Protein AF-A0A352SU76-F1 (afdb_monomer_lite)

Radius of gyration: 16.76 Å; chains: 1; bounding box: 47×28×44 Å

Structure (mmCIF, N/CA/C/O backbone):
data_AF-A0A352SU76-F1
#
_entry.id   AF-A0A352SU76-F1
#
loop_
_atom_site.group_PDB
_atom_site.id
_atom_site.type_symbol
_atom_site.label_atom_id
_atom_site.label_alt_id
_atom_site.label_comp_id
_atom_site.label_asym_id
_atom_site.label_entity_id
_atom_site.label_seq_id
_atom_site.pdbx_PDB_ins_code
_atom_site.Cartn_x
_atom_site.Cartn_y
_atom_site.Cartn_z
_atom_site.occupancy
_atom_site.B_iso_or_equiv
_atom_site.auth_seq_id
_atom_site.auth_comp_id
_atom_site.auth_asym_id
_atom_site.auth_atom_id
_atom_site.pdbx_PDB_model_num
ATOM 1 N N . MET A 1 1 ? -29.004 -6.407 19.968 1.00 61.44 1 MET A N 1
ATOM 2 C CA . MET A 1 1 ? -27.819 -5.760 19.357 1.00 61.44 1 MET A CA 1
ATOM 3 C C . MET A 1 1 ? -26.682 -5.885 20.354 1.00 61.44 1 MET A C 1
ATOM 5 O O . MET A 1 1 ? -26.986 -5.936 21.534 1.00 61.44 1 MET A O 1
ATOM 9 N N . ALA A 1 2 ? -25.428 -6.019 19.916 1.00 72.12 2 ALA A N 1
ATOM 10 C CA . ALA A 1 2 ? -24.306 -6.039 20.856 1.00 72.12 2 ALA A CA 1
ATOM 11 C C . ALA A 1 2 ? -24.196 -4.675 21.556 1.00 72.12 2 ALA A C 1
ATOM 13 O O . ALA A 1 2 ? -24.300 -3.648 20.885 1.00 72.12 2 ALA A O 1
ATOM 14 N N . ASP A 1 3 ? -23.982 -4.670 22.872 1.00 88.38 3 ASP A N 1
ATOM 15 C CA . ASP A 1 3 ? -23.926 -3.437 23.673 1.00 88.38 3 ASP A CA 1
ATOM 16 C C . ASP A 1 3 ? -22.687 -2.583 23.354 1.00 88.38 3 ASP A C 1
ATOM 18 O O . ASP A 1 3 ? -22.662 -1.381 23.613 1.00 88.38 3 ASP A O 1
ATOM 22 N N . CYS A 1 4 ? -21.651 -3.199 22.775 1.00 93.19 4 CYS A N 1
ATOM 23 C CA . CYS A 1 4 ? -20.417 -2.538 22.380 1.00 93.19 4 CYS A CA 1
ATOM 24 C C . CYS A 1 4 ? -19.657 -3.343 21.315 1.00 93.19 4 CYS A C 1
ATOM 26 O O . CYS A 1 4 ? -19.632 -4.575 21.357 1.00 93.19 4 CYS A O 1
ATOM 28 N N . ILE A 1 5 ? -19.007 -2.650 20.377 1.00 96.06 5 ILE A N 1
ATOM 29 C CA . ILE A 1 5 ? -18.113 -3.245 19.376 1.00 96.06 5 ILE A CA 1
ATOM 30 C C . ILE A 1 5 ? -16.661 -3.149 19.858 1.00 96.06 5 ILE A C 1
ATOM 32 O O . ILE A 1 5 ? -16.142 -2.060 20.100 1.00 96.06 5 ILE A O 1
ATOM 36 N N . ILE A 1 6 ? -15.976 -4.290 19.938 1.00 96.69 6 ILE A N 1
ATOM 37 C CA . ILE A 1 6 ? -14.536 -4.341 20.219 1.00 96.69 6 ILE A CA 1
ATOM 38 C C . ILE A 1 6 ? -13.772 -4.319 18.896 1.00 96.69 6 ILE A C 1
ATOM 40 O O . ILE A 1 6 ? -13.988 -5.168 18.031 1.00 96.69 6 ILE A O 1
ATOM 44 N N . ILE A 1 7 ? -12.852 -3.366 18.747 1.00 96.56 7 ILE A N 1
ATOM 45 C CA . ILE A 1 7 ? -11.987 -3.254 17.571 1.00 96.56 7 ILE A CA 1
ATOM 46 C C . ILE A 1 7 ? -10.574 -3.692 17.946 1.00 96.56 7 ILE A C 1
ATOM 48 O O . ILE A 1 7 ? -9.881 -3.002 18.689 1.00 96.56 7 ILE A O 1
ATOM 52 N N . ILE A 1 8 ? -10.138 -4.821 17.384 1.00 95.62 8 ILE A N 1
ATOM 53 C CA . ILE A 1 8 ? -8.844 -5.456 17.699 1.00 95.62 8 ILE A CA 1
ATOM 54 C C . ILE A 1 8 ? -7.695 -5.082 16.749 1.00 95.62 8 ILE A C 1
ATOM 56 O O . ILE A 1 8 ? -6.619 -5.678 16.778 1.00 95.62 8 ILE A O 1
ATOM 60 N N . ARG A 1 9 ? -7.931 -4.120 15.856 1.00 92.44 9 ARG A N 1
ATOM 61 C CA . ARG A 1 9 ? -6.971 -3.719 14.819 1.00 92.44 9 ARG A CA 1
ATOM 62 C C . ARG A 1 9 ? -5.774 -2.961 15.420 1.00 92.44 9 ARG A C 1
ATOM 64 O O . ARG A 1 9 ? -5.917 -2.380 16.491 1.00 92.44 9 ARG A O 1
ATOM 71 N N . PRO A 1 10 ? -4.621 -2.906 14.728 1.00 90.88 10 PRO A N 1
ATOM 72 C CA . PRO A 1 10 ? -3.516 -2.034 15.125 1.00 90.88 10 PRO A CA 1
ATOM 73 C C . PRO A 1 10 ? -3.914 -0.555 15.169 1.00 90.88 10 PRO A C 1
ATOM 75 O O . PRO A 1 10 ? -4.803 -0.117 14.438 1.00 90.88 10 PRO A O 1
ATOM 78 N N . GLU A 1 11 ? -3.201 0.245 15.956 1.00 91.50 11 GLU A N 1
ATOM 79 C CA . GLU A 1 11 ? -3.289 1.703 15.844 1.00 91.50 11 GLU A CA 1
ATOM 80 C C . GLU A 1 11 ? -2.525 2.222 14.613 1.00 91.50 11 GLU A C 1
ATOM 82 O O . GLU A 1 11 ? -1.559 1.592 14.175 1.00 91.50 11 GLU A O 1
ATOM 87 N N . PRO A 1 12 ? -2.937 3.363 14.026 1.00 90.38 12 PRO A N 1
ATOM 88 C CA . PRO A 1 12 ? -4.084 4.212 14.394 1.00 90.38 12 PRO A CA 1
ATOM 89 C C . PRO A 1 12 ? -5.437 3.732 13.819 1.00 90.38 12 PRO A C 1
ATOM 91 O O . PRO A 1 12 ? -6.427 4.466 13.833 1.00 90.38 12 PRO A O 1
ATOM 94 N N . ASP A 1 13 ? -5.489 2.545 13.206 1.00 90.50 13 ASP A N 1
ATOM 95 C CA . ASP A 1 13 ? -6.679 2.053 12.507 1.00 90.50 13 ASP A CA 1
ATOM 96 C C . ASP A 1 13 ? -7.854 1.813 13.455 1.00 90.50 13 ASP A C 1
ATOM 98 O O . ASP A 1 13 ? -8.978 2.186 13.117 1.00 90.50 13 ASP A O 1
ATOM 102 N N . ALA A 1 14 ? -7.588 1.247 14.634 1.00 94.62 14 ALA A N 1
ATOM 103 C CA . ALA A 1 14 ? -8.609 1.038 15.653 1.00 94.62 14 ALA A CA 1
ATOM 104 C C . ALA A 1 14 ? -9.236 2.359 16.110 1.00 94.62 14 ALA A C 1
ATOM 106 O O . ALA A 1 14 ? -10.461 2.492 16.091 1.00 94.62 14 ALA A O 1
ATOM 107 N N . SER A 1 15 ? -8.418 3.373 16.406 1.00 95.06 15 SER A N 1
ATOM 108 C CA . SER A 1 15 ? -8.910 4.710 16.750 1.00 95.06 15 SER A CA 1
ATOM 109 C C . SER A 1 15 ? -9.753 5.341 15.635 1.00 95.06 15 SER A C 1
ATOM 111 O O . SER A 1 15 ? -10.771 5.981 15.914 1.00 95.06 15 SER A O 1
ATOM 113 N N . ARG A 1 16 ? -9.388 5.145 14.358 1.00 93.25 16 ARG A N 1
ATOM 114 C CA . ARG A 1 16 ? -10.195 5.641 13.226 1.00 93.25 16 ARG A CA 1
ATOM 115 C C . ARG A 1 16 ? -11.554 4.951 13.136 1.00 93.25 16 ARG A C 1
ATOM 117 O O . ARG A 1 16 ? -12.547 5.629 12.875 1.00 93.25 16 ARG A O 1
ATOM 124 N N . ASP A 1 17 ? -11.603 3.642 13.356 1.00 95.06 17 ASP A N 1
ATOM 125 C CA . ASP A 1 17 ? -12.849 2.877 13.318 1.00 95.06 17 ASP A CA 1
ATOM 126 C C . ASP A 1 17 ? -13.771 3.272 14.486 1.00 95.06 17 ASP A C 1
ATOM 128 O O . ASP A 1 17 ? -14.955 3.530 14.265 1.00 95.06 17 ASP A O 1
ATOM 132 N N . VAL A 1 18 ? -13.227 3.441 15.702 1.00 97.00 18 VAL A N 1
ATOM 133 C CA . VAL A 1 18 ? -13.975 3.972 16.861 1.00 97.00 18 VAL A CA 1
ATOM 134 C C . VAL A 1 18 ? -14.535 5.361 16.548 1.00 97.00 18 VAL A C 1
ATOM 136 O O . VAL A 1 18 ? -15.719 5.622 16.761 1.00 97.00 18 VAL A O 1
ATOM 139 N N . ALA A 1 19 ? -13.709 6.260 16.004 1.00 96.50 19 ALA A N 1
ATOM 140 C CA . ALA A 1 19 ? -14.141 7.609 15.648 1.00 96.50 19 ALA A CA 1
ATOM 141 C C . ALA A 1 19 ? -15.227 7.613 14.561 1.00 96.50 19 ALA A C 1
ATOM 143 O O . ALA A 1 19 ? -16.114 8.466 14.590 1.00 96.50 19 ALA A O 1
ATOM 144 N N . TRP A 1 20 ? -15.175 6.675 13.610 1.00 95.06 20 TRP A N 1
ATOM 145 C CA . TRP A 1 20 ? -16.202 6.513 12.585 1.00 95.06 20 TRP A CA 1
ATOM 146 C C . TRP A 1 20 ? -17.520 6.000 13.180 1.00 95.06 20 TRP A C 1
ATOM 148 O O . TRP A 1 20 ? -18.553 6.625 12.957 1.00 95.06 20 TRP A O 1
ATOM 158 N N . LEU A 1 21 ? -17.486 4.949 14.006 1.00 95.81 21 LEU A N 1
ATOM 159 C CA . LEU A 1 21 ? -18.667 4.392 14.683 1.00 95.81 21 LEU A CA 1
ATOM 160 C C . LEU A 1 21 ? -19.336 5.404 15.621 1.00 95.81 21 LEU A C 1
ATOM 162 O O . LEU A 1 21 ? -20.563 5.522 15.641 1.00 95.81 21 LEU A O 1
ATOM 166 N N . LYS A 1 22 ? -18.533 6.216 16.319 1.00 95.50 22 LYS A N 1
ATOM 167 C CA . LYS A 1 22 ? -19.022 7.292 17.188 1.00 95.50 22 LYS A CA 1
ATOM 168 C C . LYS A 1 22 ? -19.906 8.300 16.442 1.00 95.50 22 LYS A C 1
ATOM 170 O O . LYS A 1 22 ? -20.863 8.799 17.028 1.00 95.50 22 LYS A O 1
ATOM 175 N N . ARG A 1 23 ? -19.640 8.576 15.155 1.00 96.19 23 ARG A N 1
ATOM 176 C CA . ARG A 1 23 ? -20.473 9.478 14.324 1.00 96.19 23 ARG A CA 1
ATOM 177 C C . ARG A 1 23 ? -21.891 8.949 14.109 1.00 96.19 23 ARG A C 1
ATOM 179 O O . ARG A 1 23 ? -22.782 9.737 13.823 1.00 96.19 23 ARG A O 1
ATOM 186 N N . TYR A 1 24 ? -22.087 7.644 14.273 1.00 95.00 24 TYR A N 1
ATOM 187 C CA . TYR A 1 24 ? -23.374 6.964 14.156 1.00 95.00 24 TYR A CA 1
ATOM 188 C C . TYR A 1 24 ? -23.919 6.505 15.513 1.00 95.00 24 TYR A C 1
ATOM 190 O O . TYR A 1 24 ? -24.830 5.686 15.555 1.00 95.00 24 TYR A O 1
ATOM 198 N N . GLN A 1 25 ? -23.359 7.010 16.622 1.00 95.81 25 GLN A N 1
ATOM 199 C CA . GLN A 1 25 ? -23.772 6.669 17.989 1.00 95.81 25 GLN A CA 1
ATOM 200 C C . GLN A 1 25 ? -23.680 5.165 18.309 1.00 95.81 25 GLN A C 1
ATOM 202 O O . GLN A 1 25 ? -24.366 4.678 19.203 1.00 95.81 25 GLN A O 1
ATOM 207 N N . VAL A 1 26 ? -22.807 4.432 17.610 1.00 96.38 26 VAL A N 1
ATOM 208 C CA . VAL A 1 26 ? -22.534 3.019 17.892 1.00 96.38 26 VAL A CA 1
ATOM 209 C C . VAL A 1 26 ? -21.407 2.935 18.931 1.00 96.38 26 VAL A C 1
ATOM 211 O O . VAL A 1 26 ? -20.303 3.411 18.643 1.00 96.38 26 VAL A O 1
ATOM 214 N N . PRO A 1 27 ? -21.637 2.354 20.126 1.00 96.31 27 PRO A N 1
ATOM 215 C CA . PRO A 1 27 ? -20.592 2.202 21.134 1.00 96.31 27 PRO A CA 1
ATOM 216 C C . PRO A 1 27 ? -19.480 1.277 20.635 1.00 96.31 27 PRO A C 1
ATOM 218 O O . PRO A 1 27 ? -19.739 0.157 20.190 1.00 96.31 27 PRO A O 1
ATOM 221 N N . ALA A 1 28 ? -18.235 1.746 20.709 1.00 97.50 28 ALA A N 1
ATOM 222 C CA . ALA A 1 28 ? -17.072 0.973 20.302 1.00 97.50 28 ALA A CA 1
ATOM 223 C C . ALA A 1 28 ? -15.835 1.332 21.127 1.00 97.50 28 ALA A C 1
ATOM 225 O O . ALA A 1 28 ? -15.664 2.488 21.523 1.00 97.50 28 ALA A O 1
ATOM 226 N N . ILE A 1 29 ? -14.962 0.350 21.348 1.00 97.06 29 ILE A N 1
ATOM 227 C CA . ILE A 1 29 ? -13.694 0.514 22.070 1.00 97.06 29 ILE A CA 1
ATOM 228 C C . ILE A 1 29 ? -12.559 -0.101 21.246 1.00 97.06 29 ILE A C 1
ATOM 230 O O . ILE A 1 29 ? -12.700 -1.188 20.679 1.00 97.06 29 ILE A O 1
ATOM 234 N N . ALA A 1 30 ? -11.426 0.597 21.197 1.00 97.44 30 ALA A N 1
ATOM 235 C CA . ALA A 1 30 ? -10.193 0.076 20.623 1.00 97.44 30 ALA A CA 1
ATOM 236 C C . ALA A 1 30 ? -9.478 -0.804 21.658 1.00 97.44 30 ALA A C 1
ATOM 238 O O . ALA A 1 30 ? -9.157 -0.342 22.752 1.00 97.44 30 ALA A O 1
ATOM 239 N N . VAL A 1 31 ? -9.215 -2.061 21.298 1.00 97.06 31 VAL A N 1
ATOM 240 C CA . VAL A 1 31 ? -8.383 -3.007 22.061 1.00 97.06 31 VAL A CA 1
ATOM 241 C C . VAL A 1 31 ? -7.368 -3.624 21.097 1.00 97.06 31 VAL A C 1
ATOM 243 O O . VAL A 1 31 ? -7.541 -4.770 20.685 1.00 97.06 31 VAL A O 1
ATOM 246 N N . PRO A 1 32 ? -6.344 -2.871 20.655 1.00 95.00 32 PRO A N 1
ATOM 247 C CA . PRO A 1 32 ? -5.371 -3.375 19.692 1.00 95.00 32 PRO A CA 1
ATOM 248 C C . PRO A 1 32 ? -4.662 -4.623 20.226 1.00 95.00 32 PRO A C 1
ATOM 250 O O . PRO A 1 32 ? -4.086 -4.591 21.311 1.00 95.00 32 PRO A O 1
ATOM 253 N N . VAL A 1 33 ? -4.675 -5.714 19.454 1.00 95.50 33 VAL A N 1
ATOM 254 C CA . VAL A 1 33 ? -3.954 -6.965 19.794 1.00 95.50 33 VAL A CA 1
ATOM 255 C C . VAL A 1 33 ? -2.788 -7.248 18.844 1.00 95.50 33 VAL A C 1
ATOM 257 O O . VAL A 1 33 ? -2.176 -8.311 18.888 1.00 95.50 33 VAL A O 1
ATOM 260 N N . MET A 1 34 ? -2.500 -6.302 17.949 1.00 88.94 34 MET A N 1
ATOM 261 C CA . MET A 1 34 ? -1.449 -6.372 16.938 1.00 88.94 34 MET A CA 1
ATOM 262 C C . MET A 1 34 ? -0.806 -4.994 16.781 1.00 88.94 34 MET A C 1
ATOM 264 O O . MET A 1 34 ? -1.477 -3.972 16.938 1.00 88.94 34 MET A O 1
ATOM 268 N N . GLN A 1 35 ? 0.467 -4.968 16.393 1.00 85.62 35 GLN A N 1
ATOM 269 C CA . GLN A 1 35 ? 1.200 -3.745 16.081 1.00 85.62 35 GLN A CA 1
ATOM 270 C C . GLN A 1 35 ? 1.767 -3.828 14.663 1.00 85.62 35 GLN A C 1
ATOM 272 O O . GLN A 1 35 ? 2.271 -4.869 14.248 1.00 85.62 35 GLN A O 1
ATOM 277 N N . ALA A 1 36 ? 1.651 -2.735 13.909 1.00 81.81 36 ALA A N 1
ATOM 278 C CA . ALA A 1 36 ? 2.330 -2.604 12.628 1.00 81.81 36 ALA A CA 1
ATOM 279 C C . ALA A 1 36 ? 3.747 -2.076 12.875 1.00 81.81 36 ALA A C 1
ATOM 281 O O . ALA A 1 36 ? 3.912 -0.993 13.439 1.00 81.81 36 ALA A O 1
ATOM 282 N N . GLU A 1 37 ? 4.752 -2.827 12.438 1.00 85.31 37 GLU A N 1
ATOM 283 C CA . GLU A 1 37 ? 6.151 -2.407 12.470 1.00 85.31 37 GLU A CA 1
ATOM 284 C C . GLU A 1 37 ? 6.625 -2.108 11.057 1.00 85.31 37 GLU A C 1
ATOM 286 O O . GLU A 1 37 ? 6.432 -2.914 10.148 1.00 85.31 37 GLU A O 1
ATOM 291 N N . LYS A 1 38 ? 7.251 -0.944 10.885 1.00 84.12 38 LYS A N 1
ATOM 292 C CA . LYS A 1 38 ? 7.923 -0.6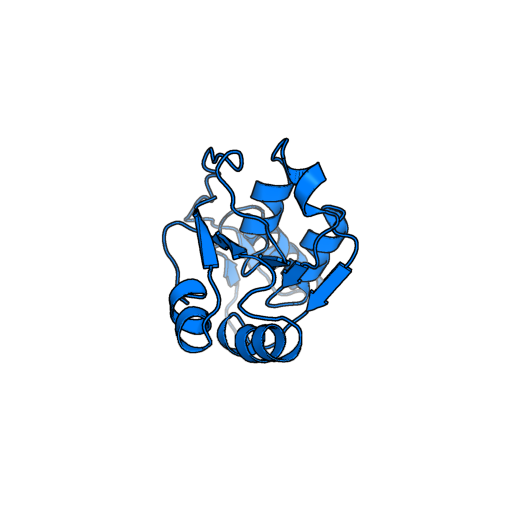01 9.634 1.00 84.12 38 LYS A CA 1
ATOM 293 C C . LYS A 1 38 ? 9.253 -1.323 9.585 1.00 84.12 38 LYS A C 1
ATOM 295 O O . LYS A 1 38 ? 9.992 -1.321 10.571 1.00 84.12 38 LYS A O 1
ATOM 300 N N . ARG A 1 39 ? 9.588 -1.885 8.433 1.00 85.81 39 ARG A N 1
ATOM 301 C CA . ARG A 1 39 ? 10.910 -2.459 8.197 1.00 85.81 39 ARG A CA 1
ATOM 302 C C . ARG A 1 39 ? 11.761 -1.479 7.412 1.00 85.81 39 ARG A C 1
ATOM 304 O O . ARG A 1 39 ? 11.268 -0.754 6.555 1.00 85.81 39 ARG A O 1
ATOM 311 N N . SER A 1 40 ? 13.055 -1.461 7.707 1.00 83.94 40 SER A N 1
ATOM 312 C CA . SER A 1 40 ? 14.013 -0.808 6.824 1.00 83.94 40 SER A CA 1
ATOM 313 C C . SER A 1 40 ? 14.049 -1.564 5.502 1.00 83.94 40 SER A C 1
ATOM 315 O O . SER A 1 40 ? 14.116 -2.794 5.483 1.00 83.94 40 SER A O 1
ATOM 317 N N . PHE A 1 41 ? 14.008 -0.820 4.409 1.00 84.56 41 PHE A N 1
ATOM 318 C CA . PHE A 1 41 ? 14.100 -1.346 3.060 1.00 84.56 41 PHE A CA 1
ATOM 319 C C . PHE A 1 41 ? 14.995 -0.437 2.229 1.00 84.56 41 PHE A C 1
ATOM 321 O O . PHE A 1 41 ? 15.149 0.747 2.539 1.00 84.56 41 PHE A O 1
ATOM 328 N N . ASP A 1 42 ? 15.561 -1.002 1.171 1.00 81.19 42 ASP A N 1
ATOM 329 C CA . ASP A 1 42 ? 16.369 -0.273 0.208 1.00 81.19 42 ASP A CA 1
ATOM 330 C C . ASP A 1 42 ? 15.711 -0.338 -1.174 1.00 81.19 42 ASP A C 1
ATOM 332 O O . ASP A 1 42 ? 15.130 -1.353 -1.559 1.00 81.19 42 ASP A O 1
ATOM 336 N N . LEU A 1 43 ? 15.770 0.782 -1.884 1.00 78.88 43 LEU A N 1
ATOM 337 C CA . LEU A 1 43 ? 15.254 0.963 -3.238 1.00 78.88 43 LEU A CA 1
ATOM 338 C C . LEU A 1 43 ? 16.388 1.178 -4.258 1.00 78.88 43 LEU A C 1
ATOM 340 O O . LEU A 1 43 ? 16.103 1.394 -5.434 1.00 78.88 43 LEU A O 1
ATOM 344 N N . SER A 1 44 ? 17.653 1.132 -3.826 1.00 73.00 44 SER A N 1
ATOM 345 C CA . SER A 1 44 ? 18.841 1.362 -4.659 1.00 73.00 44 SER A CA 1
ATOM 346 C C . SER A 1 44 ? 18.984 0.364 -5.819 1.00 73.00 44 SER A C 1
ATOM 348 O O . SER A 1 44 ? 19.350 0.768 -6.920 1.00 73.00 44 SER A O 1
ATOM 350 N N . ASP A 1 45 ? 18.602 -0.898 -5.606 1.00 68.88 45 ASP A N 1
ATOM 351 C CA . ASP A 1 45 ? 18.700 -1.990 -6.588 1.00 68.88 45 ASP A CA 1
ATOM 352 C C . ASP A 1 45 ? 17.415 -2.201 -7.418 1.00 68.88 45 ASP A C 1
ATOM 354 O O . ASP A 1 45 ? 17.191 -3.265 -8.008 1.00 68.88 45 ASP A O 1
ATOM 358 N N . MET A 1 46 ? 16.514 -1.215 -7.458 1.00 71.50 46 MET A N 1
ATOM 359 C CA . MET A 1 46 ? 15.269 -1.352 -8.215 1.00 71.50 46 MET A CA 1
ATOM 360 C C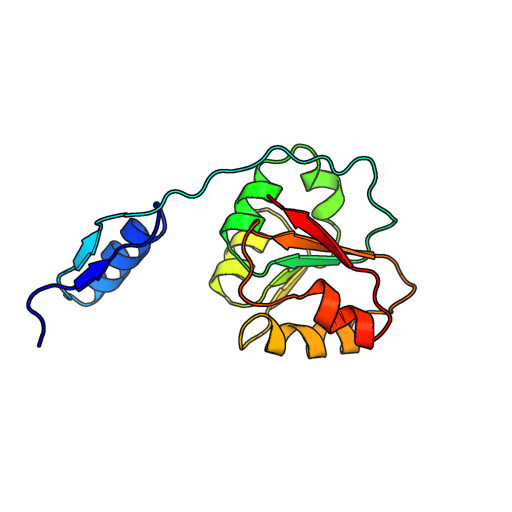 . MET A 1 46 ? 15.524 -1.248 -9.719 1.00 71.50 46 MET A C 1
ATOM 362 O O . MET A 1 46 ? 16.255 -0.381 -10.200 1.00 71.50 46 MET A O 1
ATOM 366 N N . ALA A 1 47 ? 14.875 -2.133 -10.480 1.00 76.50 47 ALA A N 1
ATOM 367 C CA . ALA A 1 47 ? 14.881 -2.036 -11.934 1.00 76.50 47 ALA A CA 1
ATOM 368 C C . ALA A 1 47 ? 14.141 -0.757 -12.356 1.00 76.50 47 ALA A C 1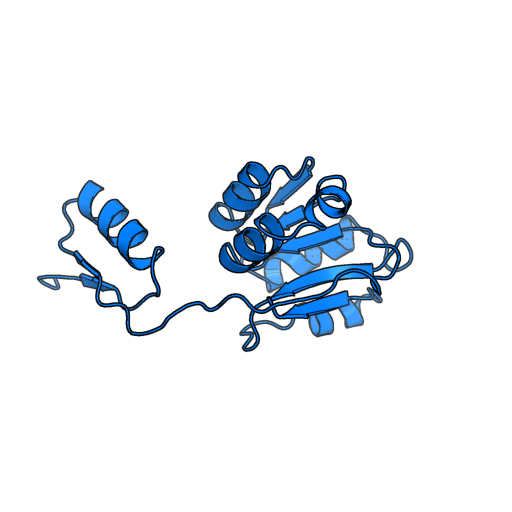
ATOM 370 O O . ALA A 1 47 ? 13.452 -0.139 -11.547 1.00 76.50 47 ALA A O 1
ATOM 371 N N . ALA A 1 48 ? 14.228 -0.370 -13.631 1.00 89.88 48 ALA A N 1
ATOM 372 C CA . ALA A 1 48 ? 13.400 0.718 -14.147 1.00 89.88 48 ALA A CA 1
ATOM 373 C C . ALA A 1 48 ? 11.918 0.434 -13.831 1.00 89.88 48 ALA A C 1
ATOM 375 O O . ALA A 1 48 ? 11.357 -0.547 -14.321 1.00 89.88 48 ALA A O 1
ATOM 376 N N . LEU A 1 49 ? 11.315 1.254 -12.967 1.00 94.38 49 LEU A N 1
ATOM 377 C CA . LEU A 1 49 ? 9.944 1.080 -12.492 1.00 94.38 49 LEU A CA 1
ATOM 378 C C . LEU A 1 49 ? 8.974 1.817 -13.414 1.00 94.38 49 LEU A C 1
ATOM 380 O O . LEU A 1 49 ? 9.228 2.962 -13.783 1.00 94.38 49 LEU A O 1
ATOM 384 N N . GLN A 1 50 ? 7.842 1.189 -13.729 1.00 96.31 50 GLN A N 1
ATOM 385 C CA . GLN A 1 50 ? 6.766 1.840 -14.488 1.00 96.31 50 GLN A CA 1
ATOM 386 C C . GLN A 1 50 ? 5.589 2.285 -13.610 1.00 96.31 50 GLN A C 1
ATOM 388 O O . GLN A 1 50 ? 4.879 3.214 -13.976 1.00 96.31 50 GLN A O 1
ATOM 393 N N . ALA A 1 51 ? 5.372 1.641 -12.456 1.00 97.19 51 ALA A N 1
ATOM 394 C CA . ALA A 1 51 ? 4.275 1.966 -11.544 1.00 97.19 51 ALA A CA 1
ATOM 395 C C . ALA A 1 51 ? 4.521 1.426 -10.126 1.00 97.19 51 ALA A C 1
ATOM 397 O O . ALA A 1 51 ? 5.342 0.526 -9.916 1.00 97.19 51 ALA A O 1
ATOM 398 N N . VAL A 1 52 ? 3.751 1.939 -9.161 1.00 97.12 52 VAL A N 1
ATOM 399 C CA . VAL A 1 52 ? 3.718 1.445 -7.775 1.00 97.12 52 VAL A CA 1
ATOM 400 C C . VAL A 1 52 ? 2.330 0.899 -7.442 1.00 97.12 52 VAL A C 1
ATOM 402 O O . VAL A 1 52 ? 1.317 1.539 -7.711 1.00 97.12 52 VAL A O 1
ATOM 405 N N . ILE A 1 53 ? 2.270 -0.276 -6.820 1.00 97.62 53 ILE A N 1
ATOM 406 C CA . ILE A 1 53 ? 1.032 -0.937 -6.408 1.00 97.62 53 ILE A CA 1
ATOM 407 C C . ILE A 1 53 ? 0.881 -0.839 -4.891 1.00 97.62 53 ILE A C 1
ATOM 409 O O . ILE A 1 53 ? 1.667 -1.407 -4.139 1.00 97.62 53 ILE A O 1
ATOM 413 N N . PHE A 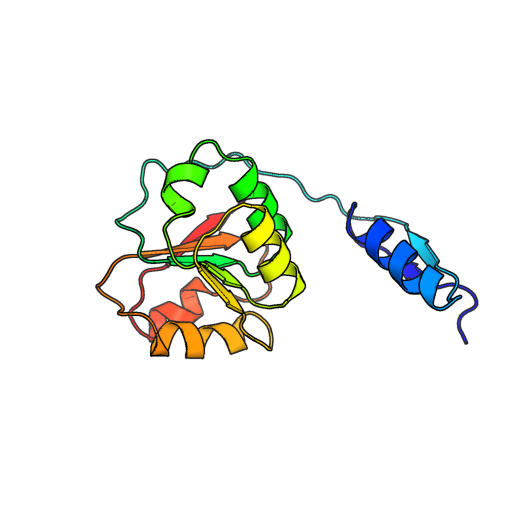1 54 ? -0.188 -0.200 -4.423 1.00 97.19 54 PHE A N 1
ATOM 414 C CA . PHE A 1 54 ? -0.539 -0.122 -3.010 1.00 97.19 54 PHE A CA 1
ATOM 415 C C . PHE A 1 54 ? -1.780 -0.951 -2.687 1.00 97.19 54 PHE A C 1
ATOM 417 O O . PHE A 1 54 ? -2.925 -0.569 -2.947 1.00 97.19 54 PHE A O 1
ATOM 424 N N . THR A 1 55 ? -1.564 -2.078 -2.012 1.00 94.81 55 THR A N 1
ATOM 425 C CA . THR A 1 55 ? -2.650 -2.927 -1.499 1.00 94.81 55 THR A CA 1
ATOM 426 C C . THR A 1 55 ? -3.061 -2.579 -0.064 1.00 94.81 55 THR A C 1
ATOM 428 O O . THR A 1 55 ? -4.040 -3.113 0.450 1.00 94.81 55 THR A O 1
ATOM 431 N N . SER A 1 56 ? -2.354 -1.654 0.593 1.00 91.94 56 SER A N 1
ATOM 432 C CA . SER A 1 56 ? -2.619 -1.236 1.971 1.00 91.94 56 SER A CA 1
ATOM 433 C C . SER A 1 56 ? -2.179 0.204 2.223 1.00 91.94 56 SER A C 1
ATOM 435 O O . SER A 1 56 ? -1.138 0.643 1.738 1.00 91.94 56 SER A O 1
ATOM 437 N N . ARG A 1 57 ? -2.929 0.922 3.066 1.00 91.81 57 ARG A N 1
ATOM 438 C CA . ARG A 1 57 ? -2.533 2.247 3.571 1.00 91.81 57 ARG A CA 1
ATOM 439 C C . ARG A 1 57 ? -1.246 2.219 4.402 1.00 91.81 57 ARG A C 1
ATOM 441 O O . ARG A 1 57 ? -0.548 3.223 4.449 1.00 91.81 57 ARG A O 1
ATOM 448 N N . HIS A 1 58 ? -0.924 1.092 5.043 1.00 90.81 58 HIS A N 1
ATOM 449 C CA . HIS A 1 58 ? 0.322 0.954 5.808 1.00 90.81 58 HIS A CA 1
ATOM 450 C C . HIS A 1 58 ? 1.538 0.944 4.886 1.00 90.81 58 HIS A C 1
ATOM 452 O O . HIS A 1 58 ? 2.525 1.609 5.174 1.00 90.81 58 HIS A O 1
ATOM 458 N N . ALA A 1 59 ? 1.418 0.277 3.738 1.00 93.38 59 ALA A N 1
ATOM 459 C CA . ALA A 1 59 ? 2.461 0.255 2.725 1.00 93.38 59 ALA A CA 1
ATOM 460 C C . ALA A 1 59 ? 2.705 1.658 2.138 1.00 93.38 59 ALA A C 1
ATOM 462 O O . ALA A 1 59 ? 3.849 2.066 1.967 1.00 93.38 59 ALA A O 1
ATOM 463 N N . VAL A 1 60 ? 1.636 2.438 1.925 1.00 94.94 60 VAL A N 1
ATOM 464 C CA . VAL A 1 60 ? 1.761 3.855 1.546 1.00 94.94 60 VAL A CA 1
ATOM 465 C C . VAL A 1 60 ? 2.517 4.645 2.610 1.00 94.94 60 VAL A C 1
ATOM 467 O O . VAL A 1 60 ? 3.437 5.374 2.268 1.00 94.94 60 VAL A O 1
ATOM 470 N N . ALA A 1 61 ? 2.149 4.504 3.887 1.00 91.62 61 ALA A N 1
ATOM 471 C CA . ALA A 1 61 ? 2.804 5.228 4.975 1.00 91.62 61 ALA A CA 1
ATOM 472 C C . ALA A 1 61 ? 4.295 4.869 5.102 1.00 91.62 61 ALA A C 1
ATOM 474 O O . ALA A 1 61 ? 5.114 5.748 5.339 1.00 91.62 61 ALA A O 1
ATOM 475 N N . ALA A 1 62 ? 4.661 3.601 4.901 1.00 91.56 62 ALA A N 1
ATOM 476 C CA . ALA A 1 62 ? 6.057 3.173 4.929 1.00 91.56 62 ALA A CA 1
ATOM 477 C C . ALA A 1 62 ? 6.874 3.768 3.768 1.00 91.56 62 ALA A C 1
ATOM 479 O O . ALA A 1 62 ? 7.980 4.256 3.987 1.00 91.56 62 ALA A O 1
ATOM 480 N N . ILE A 1 63 ? 6.314 3.805 2.552 1.00 92.94 63 ILE A N 1
ATOM 481 C CA . ILE A 1 63 ? 6.940 4.503 1.418 1.00 92.94 63 ILE A CA 1
ATOM 482 C C . ILE A 1 63 ? 6.997 6.014 1.653 1.00 92.94 63 ILE A C 1
ATOM 484 O O . ILE A 1 63 ? 7.987 6.642 1.290 1.00 92.94 63 ILE A O 1
ATOM 488 N N . ALA A 1 64 ? 5.964 6.595 2.268 1.00 91.19 64 ALA A N 1
ATOM 489 C CA . ALA A 1 64 ? 5.880 8.031 2.509 1.00 91.19 64 ALA A CA 1
ATOM 490 C C . ALA A 1 64 ? 7.024 8.569 3.374 1.00 91.19 64 ALA A C 1
ATOM 492 O O . ALA A 1 64 ? 7.512 9.671 3.131 1.00 91.19 64 ALA A O 1
ATOM 493 N N . ASP A 1 65 ? 7.468 7.759 4.331 1.00 88.12 65 ASP A N 1
ATOM 494 C CA . ASP A 1 65 ? 8.552 8.100 5.249 1.00 88.12 65 ASP A CA 1
ATOM 495 C C . ASP A 1 65 ? 9.942 7.734 4.700 1.00 88.12 65 ASP A C 1
ATOM 497 O O . ASP A 1 65 ? 10.956 8.007 5.344 1.00 88.12 65 ASP A O 1
ATOM 501 N N . SER A 1 66 ? 10.015 7.116 3.516 1.00 86.56 66 SER A N 1
ATOM 502 C CA . SER A 1 66 ? 11.281 6.743 2.890 1.00 86.56 66 SER A CA 1
ATOM 503 C C . SER A 1 66 ? 11.935 7.935 2.183 1.00 86.56 66 SER A C 1
ATOM 505 O O . SER A 1 66 ? 11.262 8.645 1.429 1.00 86.56 66 SER A O 1
ATOM 507 N N . PRO A 1 67 ? 13.266 8.113 2.299 1.00 82.69 67 PRO A N 1
ATOM 508 C CA . PRO A 1 67 ? 14.006 9.119 1.533 1.00 82.69 67 PRO A CA 1
ATOM 509 C C . PRO A 1 67 ? 13.835 8.988 0.011 1.00 82.69 67 PRO A C 1
ATOM 511 O O . PRO A 1 67 ? 13.915 9.975 -0.718 1.00 82.69 67 PRO A O 1
ATOM 514 N N . ALA A 1 68 ? 13.567 7.776 -0.477 1.00 77.75 68 ALA A N 1
ATOM 515 C CA . ALA A 1 68 ? 13.432 7.477 -1.899 1.00 77.75 68 ALA A CA 1
ATOM 516 C C . ALA A 1 68 ? 12.042 7.801 -2.477 1.00 77.75 68 ALA A C 1
ATOM 518 O O . ALA A 1 68 ? 11.829 7.648 -3.681 1.00 77.75 68 ALA A O 1
ATOM 519 N N . ILE A 1 69 ? 11.102 8.315 -1.669 1.00 87.56 69 ILE A N 1
ATOM 520 C CA . ILE A 1 69 ? 9.762 8.689 -2.143 1.00 87.56 69 ILE A CA 1
ATOM 521 C C . ILE A 1 69 ? 9.797 9.653 -3.341 1.00 87.56 69 ILE A C 1
ATOM 523 O O . ILE A 1 69 ? 8.934 9.581 -4.216 1.00 87.56 69 ILE A O 1
ATOM 527 N N . GLY A 1 70 ? 10.804 10.532 -3.415 1.00 86.19 70 GLY A N 1
ATOM 528 C CA . GLY A 1 70 ? 10.948 11.501 -4.502 1.00 86.19 70 GLY A CA 1
ATOM 529 C C . GLY A 1 70 ? 10.983 10.854 -5.889 1.00 86.19 70 GLY A C 1
ATOM 530 O O . GLY A 1 70 ? 10.338 11.359 -6.804 1.00 86.19 70 GLY A O 1
ATOM 531 N N . ALA A 1 71 ? 11.651 9.704 -6.023 1.00 86.44 71 ALA A N 1
ATOM 532 C CA . ALA A 1 71 ? 11.731 8.964 -7.282 1.00 86.44 71 ALA A CA 1
ATOM 533 C C . ALA A 1 71 ? 10.409 8.264 -7.650 1.00 86.44 71 ALA A C 1
ATOM 535 O O . ALA A 1 71 ? 10.153 8.003 -8.821 1.00 86.44 71 ALA A O 1
ATOM 536 N N . LEU A 1 72 ? 9.555 7.981 -6.662 1.00 92.06 72 LEU A N 1
ATOM 537 C CA . LEU A 1 72 ? 8.314 7.227 -6.852 1.00 92.06 72 LEU A CA 1
ATOM 538 C C . LEU A 1 72 ? 7.099 8.116 -7.134 1.00 92.06 72 LEU A C 1
ATOM 540 O O . LEU A 1 72 ? 6.179 7.678 -7.814 1.00 92.06 72 LEU A O 1
ATOM 544 N N . ARG A 1 73 ? 7.075 9.362 -6.641 1.00 92.81 73 ARG A N 1
ATOM 545 C CA . ARG A 1 73 ? 5.908 10.266 -6.759 1.00 92.81 73 ARG A CA 1
ATOM 546 C C . ARG A 1 73 ? 5.488 10.581 -8.194 1.00 92.81 73 ARG A C 1
ATOM 548 O O . ARG A 1 73 ? 4.320 10.902 -8.416 1.00 92.81 73 ARG A O 1
ATOM 555 N N . GLY A 1 74 ? 6.438 10.538 -9.127 1.00 92.25 74 GLY A N 1
ATOM 556 C CA . GLY A 1 74 ? 6.185 10.755 -10.552 1.00 92.25 74 GLY A CA 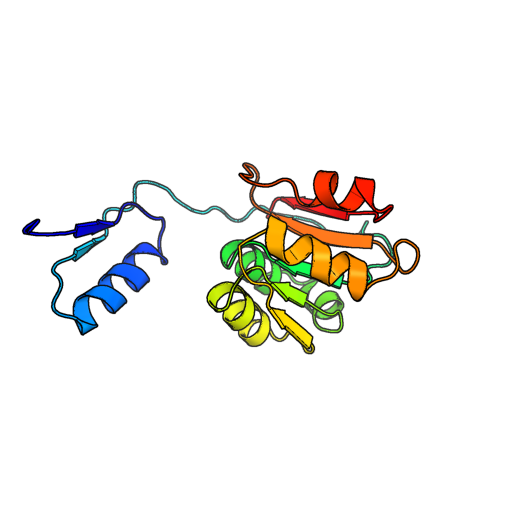1
ATOM 557 C C . GLY A 1 74 ? 5.608 9.536 -11.272 1.00 92.25 74 GLY A C 1
ATOM 558 O O . GLY A 1 74 ? 5.127 9.682 -12.389 1.00 92.25 74 GLY A O 1
ATOM 559 N N . LEU A 1 75 ? 5.646 8.352 -10.652 1.00 95.25 75 LEU A N 1
ATOM 560 C CA . LEU A 1 75 ? 5.075 7.135 -11.218 1.00 95.25 75 LEU A CA 1
ATOM 561 C C . LEU A 1 75 ? 3.574 7.046 -10.904 1.00 95.25 75 LEU A C 1
ATOM 563 O O . LEU A 1 75 ? 3.150 7.468 -9.820 1.00 95.25 75 LEU A O 1
ATOM 567 N N . PRO A 1 76 ? 2.770 6.437 -11.791 1.00 97.31 76 PRO A N 1
ATOM 568 C CA . PRO A 1 76 ? 1.383 6.123 -11.485 1.00 97.31 76 PRO A CA 1
ATOM 569 C C . PRO A 1 76 ? 1.294 5.146 -10.307 1.00 97.31 76 PRO A C 1
ATOM 571 O O . PRO A 1 76 ? 1.977 4.116 -10.256 1.00 97.31 76 PRO A O 1
ATOM 574 N N . ALA A 1 77 ? 0.429 5.470 -9.346 1.00 98.00 77 ALA A N 1
ATOM 575 C CA . ALA A 1 77 ? 0.149 4.639 -8.184 1.00 98.00 77 ALA A CA 1
ATOM 576 C C . ALA A 1 77 ? -1.222 3.963 -8.299 1.00 98.00 77 ALA A C 1
ATOM 578 O O . ALA A 1 77 ? -2.262 4.620 -8.342 1.00 98.00 77 ALA A O 1
ATOM 579 N N . TYR A 1 78 ? -1.232 2.635 -8.265 1.00 98.00 78 TYR A N 1
ATOM 580 C CA . TYR A 1 78 ? -2.434 1.809 -8.322 1.00 98.00 78 TYR A CA 1
ATOM 581 C C . TYR A 1 78 ? -2.825 1.353 -6.919 1.00 98.00 78 TYR A C 1
ATOM 583 O O . TYR A 1 78 ? -2.078 0.635 -6.260 1.00 98.00 78 TYR A O 1
ATOM 591 N N . ALA A 1 79 ? -4.004 1.748 -6.445 1.00 97.62 79 ALA A N 1
ATOM 592 C CA . ALA A 1 79 ? -4.464 1.472 -5.088 1.00 97.62 79 ALA A CA 1
ATOM 593 C C . ALA A 1 79 ? -5.741 0.619 -5.067 1.00 97.62 79 ALA A C 1
ATOM 595 O O . ALA A 1 79 ? -6.720 0.950 -5.726 1.00 97.62 79 ALA A O 1
ATOM 596 N N . VAL A 1 80 ? -5.784 -0.430 -4.238 1.00 93.62 80 VAL A N 1
ATOM 597 C CA . VAL A 1 80 ? -6.915 -1.394 -4.162 1.00 93.62 80 VAL A CA 1
ATOM 598 C C . VAL A 1 80 ? -8.228 -0.846 -3.577 1.00 93.62 80 VAL A C 1
ATOM 600 O O . VAL A 1 80 ? -9.224 -1.567 -3.488 1.00 93.62 80 VAL A O 1
ATOM 603 N N . GLY A 1 81 ? -8.238 0.396 -3.091 1.00 91.44 81 GLY A N 1
ATOM 604 C CA . GLY A 1 81 ? -9.427 0.989 -2.493 1.00 91.44 81 GLY A CA 1
ATOM 605 C C . GLY A 1 81 ? -9.266 2.460 -2.135 1.00 91.44 81 GLY A C 1
ATOM 606 O O . GLY A 1 81 ? -8.159 2.990 -2.040 1.00 91.44 81 GLY A O 1
ATOM 607 N N . ARG A 1 82 ? -10.407 3.119 -1.895 1.00 92.25 82 ARG A N 1
ATOM 608 C CA . ARG A 1 82 ? -10.497 4.575 -1.686 1.00 92.25 82 ARG A CA 1
ATOM 609 C C . ARG A 1 82 ? -9.618 5.089 -0.546 1.00 92.25 82 ARG A C 1
ATOM 611 O O . ARG A 1 82 ? -8.998 6.136 -0.692 1.00 92.25 82 ARG A O 1
ATOM 618 N N . SER A 1 83 ? -9.543 4.364 0.571 1.00 91.44 83 SER A N 1
ATOM 619 C CA . SER A 1 83 ? -8.721 4.757 1.723 1.00 91.44 83 SER A CA 1
ATOM 620 C C . SER A 1 83 ? -7.223 4.707 1.412 1.00 91.44 83 SER A C 1
ATOM 622 O O . SER A 1 83 ? -6.499 5.636 1.759 1.00 91.44 83 SER A O 1
ATOM 624 N N . THR A 1 84 ? -6.763 3.666 0.715 1.00 94.94 84 THR A N 1
ATOM 625 C CA . THR A 1 84 ? -5.369 3.543 0.269 1.00 94.94 84 THR A CA 1
ATOM 626 C C . THR A 1 84 ? -5.036 4.589 -0.796 1.00 94.94 84 THR A C 1
ATOM 628 O O . THR A 1 84 ? -3.996 5.234 -0.710 1.00 94.94 84 THR A O 1
ATOM 631 N N . ALA A 1 85 ? -5.942 4.837 -1.745 1.00 96.38 85 ALA A N 1
ATOM 632 C CA . ALA A 1 85 ? -5.770 5.880 -2.754 1.00 96.38 85 ALA A CA 1
ATOM 633 C C . ALA A 1 85 ? -5.689 7.284 -2.132 1.00 96.38 85 ALA A C 1
ATOM 635 O O . ALA A 1 85 ? -4.868 8.101 -2.538 1.00 96.38 85 ALA A O 1
ATOM 636 N N . ALA A 1 86 ? -6.519 7.572 -1.124 1.00 95.56 86 ALA A N 1
ATOM 637 C CA . ALA A 1 86 ? -6.452 8.830 -0.386 1.00 95.56 86 ALA A CA 1
ATOM 638 C C . ALA A 1 86 ? -5.097 9.001 0.318 1.00 95.56 86 ALA A C 1
ATOM 640 O O . ALA A 1 86 ? -4.506 10.073 0.226 1.00 95.56 86 ALA A O 1
ATOM 641 N N . ALA A 1 87 ? -4.579 7.941 0.949 1.00 95.62 87 ALA A N 1
ATOM 642 C CA . ALA A 1 87 ? -3.246 7.963 1.546 1.00 95.62 87 ALA A CA 1
ATOM 643 C C . ALA A 1 87 ? -2.153 8.213 0.492 1.00 95.62 87 ALA A C 1
ATOM 645 O O . ALA A 1 87 ? -1.258 9.016 0.730 1.00 95.62 87 ALA A O 1
ATOM 646 N N . ALA A 1 88 ? -2.232 7.579 -0.685 1.00 97.06 88 ALA A N 1
ATOM 647 C CA . ALA A 1 88 ? -1.241 7.765 -1.750 1.00 97.06 88 ALA A CA 1
ATOM 648 C C . ALA A 1 88 ? -1.232 9.212 -2.273 1.00 97.06 88 ALA A C 1
ATOM 650 O O . ALA A 1 88 ? -0.172 9.814 -2.429 1.00 97.06 88 ALA A O 1
ATOM 651 N N . ARG A 1 89 ? -2.412 9.822 -2.448 1.00 97.00 89 ARG A N 1
ATOM 652 C CA . ARG A 1 89 ? -2.516 11.248 -2.806 1.00 97.00 89 ARG A CA 1
ATOM 653 C C . ARG A 1 89 ? -1.918 12.149 -1.726 1.00 97.00 89 ARG A C 1
ATOM 655 O O . ARG A 1 89 ? -1.175 13.067 -2.047 1.00 97.00 89 ARG A O 1
ATOM 662 N N . GLN A 1 90 ? -2.188 11.865 -0.450 1.00 96.06 90 GLN A N 1
ATOM 663 C CA . GLN A 1 90 ? -1.596 12.602 0.675 1.00 96.06 90 GLN A CA 1
ATOM 664 C C . GLN A 1 90 ? -0.070 12.448 0.746 1.00 96.06 90 GLN A C 1
ATOM 666 O O . GLN A 1 90 ? 0.616 13.386 1.136 1.00 96.06 90 GLN A O 1
ATOM 671 N N . ALA A 1 91 ? 0.465 11.300 0.323 1.00 95.69 91 ALA A N 1
ATOM 672 C CA . ALA A 1 91 ? 1.903 11.071 0.207 1.00 95.69 91 ALA A CA 1
ATOM 673 C C . ALA A 1 91 ? 2.544 11.808 -0.991 1.00 95.69 91 ALA A C 1
ATOM 675 O O . ALA A 1 91 ? 3.772 11.857 -1.094 1.00 95.69 91 ALA A O 1
ATOM 676 N N . GLY A 1 92 ? 1.744 12.421 -1.872 1.00 96.50 92 GLY A N 1
ATOM 677 C CA . GLY A 1 92 ? 2.210 13.263 -2.974 1.00 96.50 92 GLY A CA 1
ATOM 678 C C . GLY A 1 92 ? 2.419 12.538 -4.304 1.00 96.50 92 GLY A C 1
ATOM 679 O O . GLY A 1 92 ? 3.150 13.053 -5.144 1.00 96.50 92 GLY A O 1
ATOM 680 N N . PHE A 1 93 ? 1.819 11.359 -4.503 1.00 97.19 93 PHE A N 1
ATOM 681 C CA . PHE A 1 93 ? 1.784 10.722 -5.824 1.00 97.19 93 PHE A CA 1
ATOM 682 C C . PHE A 1 93 ? 0.940 11.559 -6.792 1.00 97.19 93 PHE A C 1
ATOM 684 O O . PHE A 1 93 ? -0.203 11.901 -6.475 1.00 97.19 93 PHE A O 1
ATOM 691 N N . ALA A 1 94 ? 1.509 11.888 -7.955 1.00 94.06 94 ALA A N 1
ATOM 692 C CA . ALA A 1 94 ? 0.879 12.773 -8.935 1.00 94.06 94 ALA A CA 1
ATOM 693 C C . ALA A 1 94 ? -0.346 12.127 -9.596 1.00 94.06 94 ALA A C 1
ATOM 695 O O . ALA A 1 94 ? -1.379 12.773 -9.775 1.00 94.06 94 ALA A O 1
ATOM 696 N N . GLU A 1 95 ? -0.247 10.835 -9.902 1.00 96.81 95 GLU A N 1
ATOM 697 C CA . GLU A 1 95 ? -1.306 10.056 -10.525 1.00 96.81 95 GLU A CA 1
ATOM 698 C C . GLU A 1 95 ? -1.677 8.872 -9.628 1.00 96.81 95 GLU A C 1
ATOM 700 O O . GLU A 1 95 ? -0.830 8.059 -9.260 1.00 96.81 95 GLU A O 1
ATOM 705 N N . VAL A 1 96 ? -2.956 8.787 -9.239 1.00 97.81 96 VAL A N 1
ATOM 706 C CA . VAL A 1 96 ? -3.459 7.719 -8.363 1.00 97.81 96 VAL A CA 1
ATOM 707 C C . VAL A 1 96 ? -4.722 7.098 -8.944 1.00 97.81 96 VAL A C 1
ATOM 709 O O . VAL A 1 96 ? -5.808 7.690 -8.872 1.00 97.81 96 VAL A O 1
ATOM 712 N N . ILE A 1 97 ? -4.583 5.867 -9.431 1.00 97.00 97 ILE A N 1
ATOM 713 C CA . ILE A 1 97 ? -5.648 5.028 -9.976 1.00 97.00 97 ILE A CA 1
ATOM 714 C C . ILE A 1 97 ? -6.205 4.158 -8.850 1.00 97.00 97 ILE A C 1
ATOM 716 O O . ILE A 1 97 ? -5.468 3.571 -8.059 1.00 97.00 97 ILE A O 1
ATOM 720 N N . THR A 1 98 ? -7.531 4.100 -8.727 1.00 95.88 98 THR A N 1
ATOM 721 C CA . THR A 1 98 ? -8.198 3.343 -7.659 1.00 95.88 98 THR A CA 1
ATOM 722 C C . THR A 1 98 ? -8.939 2.148 -8.241 1.00 95.88 98 THR A C 1
ATOM 724 O O . THR A 1 98 ? -9.935 2.318 -8.938 1.00 95.88 98 THR A O 1
ATOM 727 N N . GLY A 1 99 ? -8.474 0.944 -7.917 1.00 89.75 99 GLY A N 1
ATOM 728 C CA . GLY A 1 99 ? -9.203 -0.291 -8.168 1.00 89.75 99 GLY A CA 1
ATOM 729 C C . GLY A 1 99 ? -10.263 -0.561 -7.105 1.00 89.75 99 GLY A C 1
ATOM 730 O O . GLY A 1 99 ? -10.221 -0.031 -5.991 1.00 89.75 99 GLY A O 1
ATOM 731 N N . HIS A 1 100 ? -11.224 -1.407 -7.461 1.00 82.62 100 HIS A N 1
ATOM 732 C CA . HIS A 1 100 ? -12.265 -1.899 -6.563 1.00 82.62 100 HIS A CA 1
ATOM 733 C C . HIS A 1 100 ? -12.043 -3.392 -6.313 1.00 82.62 100 HIS A C 1
ATOM 735 O O . HIS A 1 100 ? -11.482 -4.072 -7.159 1.00 82.62 100 HIS A O 1
ATOM 741 N N . GLY A 1 101 ? -12.494 -3.921 -5.173 1.00 81.94 101 GLY A N 1
ATOM 742 C CA . GLY A 1 101 ? -12.472 -5.370 -4.927 1.00 81.94 101 GLY A CA 1
ATOM 743 C C . GLY A 1 101 ? -11.139 -5.954 -4.439 1.00 81.94 101 GLY A C 1
ATOM 744 O O . GLY A 1 101 ? -10.959 -7.164 -4.500 1.00 81.94 101 GLY A O 1
ATOM 745 N N . GLY A 1 102 ? -10.214 -5.140 -3.920 1.00 88.50 102 GLY A N 1
ATOM 746 C CA . GLY A 1 102 ? -8.956 -5.649 -3.363 1.00 88.50 102 GLY A CA 1
ATOM 747 C C . GLY A 1 102 ? -7.891 -5.916 -4.431 1.00 88.50 102 GLY A C 1
ATOM 748 O O . GLY A 1 102 ? -7.891 -5.288 -5.487 1.00 88.50 102 GLY A O 1
ATOM 749 N N . GLY A 1 103 ? -6.957 -6.828 -4.141 1.00 88.94 103 GLY A N 1
ATOM 750 C CA . GLY A 1 103 ? -5.862 -7.161 -5.058 1.00 88.94 103 GLY A CA 1
ATOM 751 C C . GLY A 1 103 ? -6.346 -7.755 -6.384 1.00 88.94 103 GLY A C 1
ATOM 752 O O . GLY A 1 103 ? -5.909 -7.317 -7.443 1.00 88.94 103 GLY A O 1
ATOM 753 N N . SER A 1 104 ? -7.318 -8.670 -6.337 1.00 90.12 104 SER A N 1
ATOM 754 C CA . SER A 1 104 ? -7.870 -9.330 -7.527 1.00 90.12 104 SER A CA 1
ATOM 755 C C . SER A 1 104 ? -8.550 -8.361 -8.491 1.00 90.12 104 SER A C 1
ATOM 757 O O . SER A 1 104 ? -8.416 -8.517 -9.698 1.00 90.12 104 SER A O 1
ATOM 759 N N . GLY A 1 105 ? -9.243 -7.341 -7.985 1.00 91.00 105 GLY A N 1
ATOM 760 C CA . GLY A 1 105 ? -9.871 -6.334 -8.840 1.00 91.00 105 GLY A CA 1
ATOM 761 C C . GLY A 1 105 ? -8.911 -5.254 -9.351 1.00 91.00 105 GLY A C 1
ATOM 762 O O . GLY A 1 105 ? -9.271 -4.503 -10.254 1.00 91.00 105 GLY A O 1
ATOM 763 N N . LEU A 1 106 ? -7.683 -5.188 -8.824 1.00 94.50 106 LEU A N 1
ATOM 764 C CA . LEU A 1 106 ? -6.642 -4.294 -9.335 1.00 94.50 106 LEU A CA 1
ATOM 765 C C . LEU A 1 106 ? -5.865 -4.911 -10.509 1.00 94.50 106 LEU A C 1
ATOM 767 O O . LEU A 1 106 ? -5.416 -4.176 -11.383 1.00 94.50 106 LEU A O 1
ATOM 771 N N . VAL A 1 107 ? -5.745 -6.243 -10.560 1.00 95.88 107 VAL A N 1
ATOM 772 C CA . VAL A 1 107 ? -5.010 -6.959 -11.620 1.00 95.88 107 VAL A CA 1
ATOM 773 C C . VAL A 1 107 ? -5.527 -6.625 -13.030 1.00 95.88 107 VAL A C 1
ATOM 775 O O . VAL A 1 107 ? -4.708 -6.228 -13.854 1.00 95.88 107 VAL A O 1
ATOM 778 N N . PRO A 1 108 ? -6.842 -6.683 -13.336 1.00 95.31 108 PRO A N 1
ATOM 779 C CA . PRO A 1 108 ? -7.334 -6.353 -14.675 1.00 95.31 108 PRO A CA 1
ATOM 780 C C . PRO A 1 108 ? -7.036 -4.913 -15.102 1.00 95.31 108 PRO A C 1
ATOM 782 O O . PRO A 1 108 ? -6.780 -4.674 -16.276 1.00 95.31 108 PRO A O 1
ATOM 785 N N . LEU A 1 109 ? -7.044 -3.964 -14.157 1.00 95.31 109 LEU A N 1
ATOM 786 C CA . LEU A 1 109 ? -6.710 -2.563 -14.432 1.00 95.31 109 LEU A CA 1
ATOM 787 C C . LEU A 1 109 ? -5.231 -2.417 -14.798 1.00 95.31 109 LEU A C 1
ATOM 789 O O . LEU A 1 109 ? -4.904 -1.802 -15.803 1.00 95.31 109 LEU A O 1
ATOM 793 N N . LEU A 1 110 ? -4.343 -3.051 -14.027 1.00 96.81 110 LEU A N 1
ATOM 794 C CA . LEU A 1 110 ? -2.906 -3.051 -14.310 1.00 96.81 110 LEU A CA 1
ATOM 795 C C . LEU A 1 110 ? -2.596 -3.663 -15.682 1.00 96.81 110 LEU A C 1
ATOM 797 O O . LEU A 1 110 ? -1.806 -3.107 -16.435 1.00 96.81 110 LEU A O 1
ATOM 801 N N . VAL A 1 111 ? -3.238 -4.784 -16.019 1.00 96.88 111 VAL A N 1
ATOM 802 C CA . VAL A 1 111 ? -3.044 -5.470 -17.306 1.00 96.88 111 VAL A CA 1
ATOM 803 C C . VAL A 1 111 ? -3.568 -4.642 -18.485 1.00 96.88 111 VAL A C 1
ATOM 805 O O . VAL A 1 111 ? -2.997 -4.711 -19.570 1.00 96.88 111 VAL A O 1
ATOM 808 N N . ALA A 1 112 ? -4.641 -3.870 -18.293 1.00 96.06 112 ALA A N 1
ATOM 809 C CA . ALA A 1 112 ? -5.209 -3.022 -19.339 1.00 96.06 112 ALA A CA 1
ATOM 810 C C . ALA A 1 112 ? -4.394 -1.740 -19.580 1.00 96.06 112 ALA A C 1
ATOM 812 O O . ALA A 1 112 ? -4.234 -1.325 -20.728 1.00 96.06 112 ALA A O 1
ATOM 813 N N . ASP A 1 113 ? -3.884 -1.126 -18.512 1.00 96.56 113 ASP A N 1
ATOM 814 C CA . ASP A 1 113 ? -3.260 0.197 -18.574 1.00 96.56 113 ASP A CA 1
ATOM 815 C C . ASP A 1 113 ? -1.751 0.142 -18.868 1.00 96.56 113 ASP A C 1
ATOM 817 O O . ASP A 1 113 ? -1.192 1.073 -19.453 1.00 96.56 113 ASP A O 1
ATOM 821 N N . LEU A 1 114 ? -1.071 -0.930 -18.446 1.00 97.00 114 LEU A N 1
ATOM 822 C CA . LEU A 1 114 ? 0.390 -1.021 -18.447 1.00 97.00 114 LEU A CA 1
ATOM 823 C C . LEU A 1 114 ? 0.919 -2.029 -19.470 1.00 97.00 114 LEU A C 1
ATOM 825 O O . LEU A 1 114 ? 0.206 -2.892 -19.977 1.00 97.00 114 LEU A O 1
ATOM 829 N N . LYS A 1 115 ? 2.219 -1.933 -19.770 1.00 96.12 115 LYS A N 1
ATOM 830 C CA . LYS A 1 115 ? 2.901 -2.848 -20.695 1.00 96.12 115 LYS A CA 1
ATOM 831 C C . LYS A 1 115 ? 3.908 -3.707 -19.929 1.00 96.12 115 LYS A C 1
ATOM 833 O O . LYS A 1 115 ? 4.796 -3.135 -19.298 1.00 96.12 115 LYS A O 1
ATOM 838 N N . PRO A 1 116 ? 3.873 -5.047 -20.040 1.00 93.50 116 PRO A N 1
ATOM 839 C CA . PRO A 1 116 ? 4.780 -5.940 -19.310 1.00 93.50 116 PRO A CA 1
ATOM 840 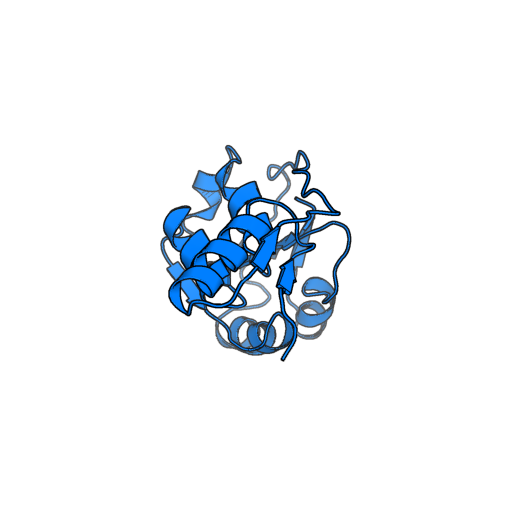C C . PRO A 1 116 ? 6.275 -5.604 -19.427 1.00 93.50 116 PRO A C 1
ATOM 842 O O . PRO A 1 116 ? 7.032 -5.783 -18.479 1.00 93.50 116 PRO A O 1
ATOM 845 N N . HIS A 1 117 ? 6.699 -5.065 -20.573 1.00 91.50 117 HIS A N 1
ATOM 846 C CA . HIS A 1 117 ? 8.104 -4.766 -20.873 1.00 91.50 117 HIS A CA 1
ATOM 847 C C . HIS A 1 117 ? 8.497 -3.288 -20.690 1.00 91.50 117 HIS A C 1
ATOM 849 O O . HIS A 1 117 ? 9.615 -2.918 -21.032 1.00 91.50 117 HIS A O 1
ATOM 855 N N . ALA A 1 118 ? 7.603 -2.430 -20.181 1.00 93.56 118 ALA A N 1
ATOM 856 C CA . ALA A 1 118 ? 7.879 -0.998 -19.986 1.00 93.56 118 ALA A CA 1
ATOM 857 C C . ALA A 1 118 ? 8.557 -0.665 -18.641 1.00 93.56 118 ALA A C 1
ATOM 859 O O . ALA A 1 118 ? 8.842 0.498 -18.371 1.00 93.56 118 ALA A O 1
ATOM 860 N N . GLY A 1 119 ? 8.815 -1.672 -17.806 1.00 94.25 119 GLY A N 1
ATOM 861 C CA . GLY A 1 119 ? 9.453 -1.536 -16.498 1.00 94.25 119 GLY A CA 1
ATOM 862 C C . GLY A 1 119 ? 8.881 -2.526 -15.486 1.00 94.25 119 GLY A C 1
ATOM 863 O O . GLY A 1 119 ? 7.871 -3.177 -15.741 1.00 94.25 119 GLY A O 1
ATOM 864 N N . ALA A 1 120 ? 9.505 -2.651 -14.321 1.00 95.62 120 ALA A N 1
ATOM 865 C CA . ALA A 1 120 ? 8.954 -3.449 -13.232 1.00 95.62 120 ALA A CA 1
ATOM 866 C C . ALA A 1 120 ? 7.847 -2.689 -12.478 1.00 95.62 120 ALA A C 1
ATOM 868 O O . ALA A 1 120 ? 7.777 -1.457 -12.492 1.00 95.62 120 ALA A O 1
ATOM 869 N N . LEU A 1 121 ? 6.977 -3.437 -11.805 1.00 96.62 121 LEU A N 1
ATOM 870 C CA . LEU A 1 121 ? 5.974 -2.909 -10.885 1.00 96.62 121 LEU A CA 1
ATOM 871 C C . LEU A 1 121 ? 6.497 -3.044 -9.460 1.00 96.62 121 LEU A C 1
ATOM 873 O O . LEU A 1 121 ? 6.794 -4.152 -9.017 1.00 96.62 121 LEU A O 1
ATOM 877 N N . LEU A 1 122 ? 6.584 -1.940 -8.723 1.00 96.31 122 LEU A N 1
ATOM 878 C CA . LEU A 1 122 ? 6.940 -1.990 -7.308 1.00 96.31 122 LEU A CA 1
ATOM 879 C C . LEU A 1 122 ? 5.699 -2.334 -6.485 1.00 96.31 122 LEU A C 1
ATOM 881 O O . LEU A 1 122 ? 4.690 -1.637 -6.570 1.00 96.31 122 LEU A O 1
ATOM 885 N N . TRP A 1 123 ? 5.777 -3.359 -5.640 1.00 96.88 123 TRP A N 1
ATOM 886 C CA . TRP A 1 123 ? 4.701 -3.726 -4.720 1.00 96.88 123 TRP A CA 1
ATOM 887 C C . TRP A 1 123 ? 5.173 -3.711 -3.259 1.00 96.88 123 TRP A C 1
ATOM 889 O O . TRP A 1 123 ? 5.630 -4.735 -2.736 1.00 96.88 123 TRP A O 1
ATOM 899 N N . PRO A 1 124 ? 5.030 -2.565 -2.566 1.00 95.06 124 PRO A N 1
ATOM 900 C CA . PRO A 1 124 ? 5.225 -2.475 -1.129 1.00 95.06 124 PRO A CA 1
ATOM 901 C C . PRO A 1 124 ? 4.125 -3.266 -0.408 1.00 95.06 124 PRO A C 1
ATOM 903 O O . PRO A 1 124 ? 2.929 -3.064 -0.639 1.00 95.06 124 PRO A O 1
ATOM 906 N N . SER A 1 125 ? 4.522 -4.203 0.447 1.00 94.19 125 SER A N 1
ATOM 907 C CA . SER A 1 125 ? 3.635 -5.206 1.042 1.00 94.19 125 SER A CA 1
ATOM 908 C C . SER A 1 125 ? 4.001 -5.492 2.495 1.00 94.19 125 SER A C 1
ATOM 910 O O . SER A 1 125 ? 5.103 -5.191 2.935 1.00 94.19 125 SER A O 1
ATOM 912 N N . ALA A 1 126 ? 3.090 -6.121 3.236 1.00 91.19 126 ALA A N 1
ATOM 913 C CA . ALA A 1 126 ? 3.453 -6.745 4.504 1.00 91.19 126 ALA A CA 1
ATOM 914 C C . ALA A 1 126 ? 4.272 -8.028 4.258 1.00 91.19 126 ALA A C 1
ATOM 916 O O . ALA A 1 126 ? 4.233 -8.618 3.172 1.00 91.19 126 ALA A O 1
ATOM 917 N N . THR A 1 127 ? 4.979 -8.505 5.283 1.00 89.38 127 THR A N 1
ATOM 918 C CA . THR A 1 127 ? 5.668 -9.809 5.258 1.00 89.38 127 THR A CA 1
ATOM 919 C C . THR A 1 127 ? 4.685 -10.958 5.032 1.00 89.38 127 THR A C 1
ATOM 921 O O . THR A 1 127 ? 4.905 -11.806 4.165 1.00 89.38 127 THR A O 1
ATOM 924 N N . THR A 1 128 ? 3.558 -10.929 5.739 1.00 87.81 128 THR A N 1
ATOM 925 C CA . THR A 1 128 ? 2.440 -11.857 5.550 1.00 87.81 128 THR A CA 1
ATOM 926 C C . THR A 1 128 ? 1.399 -11.236 4.626 1.00 87.81 128 THR A C 1
ATOM 928 O O . THR A 1 128 ? 0.875 -10.158 4.903 1.00 87.81 128 THR A O 1
ATOM 931 N N . ILE A 1 129 ? 1.083 -11.926 3.530 1.00 91.56 129 ILE A N 1
ATOM 932 C CA . ILE A 1 129 ? 0.135 -11.473 2.505 1.00 91.56 129 ILE A CA 1
ATOM 933 C C . ILE A 1 129 ? -1.081 -12.396 2.450 1.00 91.56 129 ILE A C 1
ATOM 935 O O . ILE A 1 129 ? -0.960 -13.604 2.618 1.00 91.56 129 ILE A O 1
ATOM 939 N N . SER A 1 130 ? -2.257 -11.823 2.198 1.00 88.31 130 SER A N 1
ATOM 940 C CA . SER A 1 130 ? -3.493 -12.571 1.915 1.00 88.31 130 SER A CA 1
ATOM 941 C C . SER A 1 130 ? -3.772 -12.720 0.417 1.00 88.31 130 SER A C 1
ATOM 943 O O . SER A 1 130 ? -4.618 -13.514 0.020 1.00 88.31 130 SER A O 1
ATOM 945 N N . PHE A 1 131 ? -3.078 -11.938 -0.409 1.00 91.44 131 PHE A N 1
ATOM 946 C CA . PHE A 1 131 ? -3.167 -11.953 -1.861 1.00 91.44 131 PHE A CA 1
ATOM 947 C C . PHE A 1 131 ? -1.774 -11.718 -2.436 1.00 91.44 131 PHE A C 1
ATOM 949 O O . PHE A 1 131 ? -1.118 -10.741 -2.063 1.00 91.44 131 PHE A O 1
ATOM 956 N N . ASP A 1 132 ? -1.340 -12.597 -3.334 1.00 94.88 132 ASP A N 1
ATOM 957 C CA . ASP A 1 132 ? -0.044 -12.486 -3.995 1.00 94.88 132 ASP A CA 1
ATOM 958 C C . ASP A 1 132 ? -0.172 -11.716 -5.310 1.00 94.88 132 ASP A C 1
ATOM 960 O O . ASP A 1 132 ? -0.581 -12.253 -6.342 1.00 94.88 132 ASP A O 1
ATOM 964 N N . MET A 1 133 ? 0.155 -10.424 -5.255 1.00 95.62 133 MET A N 1
ATOM 965 C CA . MET A 1 133 ? 0.125 -9.551 -6.426 1.00 95.62 133 MET A CA 1
ATOM 966 C C . MET A 1 133 ? 1.216 -9.914 -7.438 1.00 95.62 133 MET A C 1
ATOM 968 O O . MET A 1 133 ? 0.986 -9.778 -8.637 1.00 95.62 133 MET A O 1
ATOM 972 N N . ALA A 1 134 ? 2.375 -10.389 -6.973 1.00 95.81 134 ALA A N 1
ATOM 973 C CA . ALA A 1 134 ? 3.478 -10.754 -7.851 1.00 95.81 134 ALA A CA 1
ATOM 974 C C . ALA A 1 134 ? 3.114 -11.987 -8.680 1.00 95.81 134 ALA A C 1
ATOM 976 O O . ALA A 1 134 ? 3.097 -11.907 -9.906 1.00 95.81 134 ALA A O 1
ATOM 977 N N . ALA A 1 135 ? 2.694 -13.068 -8.016 1.00 96.19 135 ALA A N 1
ATOM 978 C CA . ALA A 1 135 ? 2.269 -14.292 -8.693 1.00 96.19 135 ALA A CA 1
ATOM 979 C C . ALA A 1 135 ? 1.074 -14.053 -9.635 1.00 96.19 135 ALA A C 1
ATOM 981 O O . ALA A 1 135 ? 0.997 -14.622 -10.723 1.00 96.19 135 ALA A O 1
ATOM 982 N N . SER A 1 136 ? 0.142 -13.174 -9.247 1.00 95.75 136 SER A N 1
ATOM 983 C CA . SER A 1 136 ? -1.026 -12.862 -10.080 1.00 95.75 136 SER A CA 1
ATOM 984 C C . SER A 1 136 ? -0.644 -12.175 -11.395 1.00 95.75 136 SER A C 1
ATOM 986 O O . SER A 1 136 ? -1.199 -12.506 -12.440 1.00 95.75 136 SER A O 1
ATOM 988 N N . LEU A 1 137 ? 0.300 -11.231 -11.360 1.00 96.56 137 LEU A N 1
ATOM 989 C CA . LEU A 1 137 ? 0.714 -10.446 -12.530 1.00 96.56 137 LEU A CA 1
ATOM 990 C C . LEU A 1 137 ? 1.789 -11.138 -13.377 1.00 96.56 137 LEU A C 1
ATOM 992 O O . LEU A 1 137 ? 1.885 -10.864 -14.575 1.00 96.56 137 LEU A O 1
ATOM 996 N N . GLU A 1 138 ? 2.539 -12.074 -12.795 1.00 95.44 138 GLU A N 1
ATOM 997 C CA . GLU A 1 138 ? 3.510 -12.906 -13.511 1.00 95.44 138 GLU A CA 1
ATOM 998 C C . GLU A 1 138 ? 2.847 -13.699 -14.647 1.00 95.44 138 GLU A C 1
ATOM 1000 O O . GLU A 1 138 ? 3.385 -13.766 -15.751 1.00 95.44 138 GLU A O 1
ATOM 1005 N N . SER A 1 139 ? 1.623 -14.199 -14.433 1.00 92.81 139 SER A N 1
ATOM 1006 C CA . SER A 1 139 ? 0.840 -14.895 -15.471 1.00 92.81 139 SER A CA 1
ATOM 1007 C C . SER A 1 139 ? 0.507 -14.030 -16.700 1.00 92.81 139 SER A C 1
ATOM 1009 O O . SER A 1 139 ? 0.199 -14.560 -17.766 1.00 92.81 139 SER A O 1
ATOM 1011 N N . PHE A 1 140 ? 0.624 -12.705 -16.572 1.00 95.88 140 PHE A N 1
ATOM 1012 C CA . PHE A 1 140 ? 0.450 -11.723 -17.645 1.00 95.88 140 PHE A CA 1
ATOM 1013 C C . PHE A 1 140 ? 1.789 -11.149 -18.148 1.00 95.88 140 PHE A C 1
ATOM 1015 O O . PHE A 1 140 ? 1.803 -10.206 -18.938 1.00 95.88 140 PHE A O 1
ATOM 1022 N N . GLY A 1 141 ? 2.919 -11.706 -17.701 1.00 96.44 141 GLY A N 1
ATOM 1023 C CA . GLY A 1 141 ? 4.268 -11.341 -18.136 1.00 96.44 141 GLY A CA 1
ATOM 1024 C C . GLY A 1 141 ? 4.880 -10.129 -17.430 1.00 96.44 141 GLY A C 1
ATOM 1025 O O . GLY A 1 141 ? 5.959 -9.687 -17.824 1.00 96.44 141 GLY A O 1
ATOM 1026 N N . PHE A 1 142 ? 4.224 -9.566 -16.412 1.00 97.38 142 PHE A N 1
ATOM 1027 C CA . PHE A 1 142 ? 4.767 -8.426 -15.674 1.00 97.38 142 PHE A CA 1
ATOM 1028 C C . PHE A 1 142 ? 5.837 -8.866 -14.675 1.00 97.38 142 PHE A C 1
ATOM 1030 O O . PHE A 1 142 ? 5.627 -9.776 -13.875 1.00 97.38 142 PHE A O 1
ATOM 1037 N N . ALA A 1 143 ? 6.952 -8.137 -14.647 1.00 95.81 143 ALA A N 1
ATOM 1038 C CA . ALA A 1 143 ? 7.916 -8.232 -13.561 1.00 95.81 143 ALA A CA 1
ATOM 1039 C C . ALA A 1 143 ? 7.417 -7.421 -12.355 1.00 95.81 143 ALA A C 1
ATOM 1041 O O . ALA A 1 143 ? 7.249 -6.203 -12.449 1.00 95.81 143 ALA A O 1
ATOM 1042 N N . VAL A 1 144 ? 7.204 -8.079 -11.214 1.00 95.94 144 VAL A N 1
ATOM 1043 C CA . VAL A 1 144 ? 6.794 -7.422 -9.964 1.00 95.94 144 VAL A CA 1
ATOM 1044 C C . VAL A 1 144 ? 7.911 -7.519 -8.934 1.00 95.94 144 VAL A C 1
ATOM 1046 O O . VAL A 1 144 ? 8.307 -8.606 -8.522 1.00 95.94 144 VAL A O 1
ATOM 1049 N N . GLN A 1 145 ? 8.392 -6.368 -8.477 1.00 94.62 145 GLN A N 1
ATOM 1050 C CA . GLN A 1 145 ? 9.347 -6.258 -7.383 1.00 94.62 145 GLN A CA 1
ATOM 1051 C C . GLN A 1 145 ? 8.580 -6.097 -6.072 1.00 94.62 145 GLN A C 1
ATOM 1053 O O . GLN A 1 145 ? 8.099 -5.015 -5.731 1.00 94.62 145 GLN A O 1
ATOM 1058 N N . ARG A 1 146 ? 8.426 -7.201 -5.335 1.00 94.56 146 ARG A N 1
ATOM 1059 C CA . ARG A 1 146 ? 7.819 -7.177 -4.002 1.00 94.56 146 ARG A CA 1
ATOM 1060 C C . ARG A 1 146 ? 8.800 -6.582 -2.996 1.00 94.56 146 ARG A C 1
ATOM 1062 O O . ARG A 1 146 ? 9.922 -7.059 -2.866 1.00 94.56 146 ARG A O 1
ATOM 1069 N N . LEU A 1 147 ? 8.326 -5.611 -2.223 1.00 93.56 147 LEU A N 1
ATOM 1070 C CA . LEU A 1 147 ? 9.092 -4.953 -1.173 1.00 93.56 147 LEU A CA 1
ATOM 1071 C C . LEU A 1 147 ? 8.358 -5.091 0.167 1.00 93.56 147 LEU A C 1
ATOM 1073 O O . LEU A 1 147 ? 7.329 -4.449 0.366 1.00 93.56 147 LEU A O 1
ATOM 1077 N N . PRO A 1 148 ? 8.806 -5.960 1.082 1.00 93.06 148 PRO A N 1
ATOM 1078 C CA . PRO A 1 148 ? 8.258 -5.998 2.433 1.00 93.06 148 PRO A CA 1
ATOM 1079 C C . PRO A 1 148 ? 8.633 -4.718 3.196 1.00 93.06 148 PRO A C 1
ATOM 1081 O O . PRO A 1 148 ? 9.821 -4.453 3.379 1.00 93.06 148 PRO A O 1
ATOM 1084 N N . VAL A 1 149 ? 7.634 -3.945 3.629 1.00 90.75 149 VAL A N 1
ATOM 1085 C CA . VAL A 1 149 ? 7.795 -2.638 4.297 1.00 90.75 149 VAL A CA 1
ATOM 1086 C C . VAL A 1 149 ? 7.084 -2.568 5.639 1.00 90.75 149 VAL A C 1
ATOM 1088 O O . VAL A 1 149 ? 6.077 -3.291 5.818 1.00 90.75 149 VAL A O 1
#

Sequence (149 aa):
MADCIIIIRPEPDASRDVAWLKRYQVPAIAVPVMQAEKRSFDLSDMAALQAVIFTSRHAVAAIADSPAIGALRGLPAYAVGRSTAAAARQAGFAEVITGHGGGSGLVPLLVADLKPHAGALLWPSATTISFDMAASLESFGFAVQRLPV

pLDDT: mean 92.22, std 6.21, range [61.44, 98.0]

Foldseek 3Di:
DDQEAEAQDEPPVQVVVCVVCVVVVGHYDYDHPDYDDADDDDPPPFKFAQEEEALDLVLLVSLLPDPCVVVHLAHAYEYAADVSQVSNVVSRRPHYHYFYDTLVRSLVVCLVPDDQPPGAYEYADAPDDPDDNQVSCVVVNHHYDYDHD

Secondary structure (DSSP, 8-state):
--S-EEE-PPTTHHHHHHHHHHTTT--EEE-------PPP---TT---EEEEEES-HHHHHHHHTSTTHHHHTTS-EEESSHHHHHHHHHTT-S-EEE-SSSHHHHHHHHHHH--TTS-EEEEEE-SS-SS-HHHHHHTTT--EEEEE-